Protein AF-A0A7V2WH42-F1 (afdb_monomer_lite)

Secondary structure (DSSP, 8-state):
-HHHHHHHHHHHHHHTT---------------EEEEEEEEEEETTEEEEEEEEEEEEEEE-TTS-EEEEEEE-

pLDDT: mean 84.08, std 13.35, range [56.47, 98.44]

Sequence (73 aa):
MKRLLKPVLIVGLYTLTITPSIQARDRHLEPQSQVVTHHKTTVNGKAFGYTATAGTQPVWDKDGKTIAALFYT

Foldseek 3Di:
DVVVVVVVVVVVVVVVPDDDDPDDDDPQDDAKDKDKDKDWDADPNDIDIDIDMWIWHFDADPVRGGPDIDIDD

Structure (mmCIF, N/CA/C/O backbone):
data_AF-A0A7V2WH42-F1
#
_entry.id   AF-A0A7V2WH42-F1
#
loop_
_atom_site.group_PDB
_atom_site.id
_atom_site.type_symbol
_atom_site.label_atom_id
_atom_site.label_alt_id
_atom_s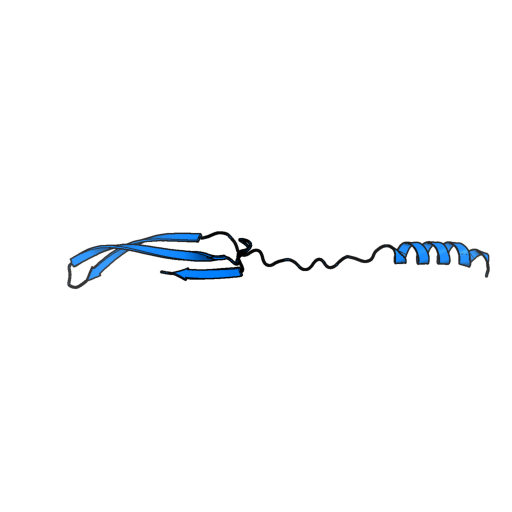ite.label_comp_id
_atom_site.label_asym_id
_atom_site.label_entity_id
_atom_site.label_seq_id
_atom_site.pdbx_PDB_ins_code
_atom_site.Cartn_x
_atom_site.Cartn_y
_atom_site.Cartn_z
_atom_site.occupancy
_atom_site.B_iso_or_equiv
_atom_site.auth_seq_id
_atom_site.auth_comp_id
_atom_site.auth_asym_id
_atom_site.auth_atom_id
_atom_site.pdbx_PDB_model_num
ATOM 1 N N . MET A 1 1 ? 58.218 25.151 -30.584 1.00 59.59 1 MET A N 1
ATOM 2 C CA . MET A 1 1 ? 56.791 24.737 -30.588 1.00 59.59 1 MET A CA 1
ATOM 3 C C . MET A 1 1 ? 56.571 23.213 -30.598 1.00 59.59 1 MET A C 1
ATOM 5 O O . MET A 1 1 ? 55.644 22.755 -29.952 1.00 59.59 1 MET A O 1
ATOM 9 N N . LYS A 1 2 ? 57.423 22.387 -31.233 1.00 56.47 2 LYS A N 1
ATOM 10 C CA . LYS A 1 2 ? 57.207 20.921 -31.357 1.00 56.47 2 LYS A CA 1
ATOM 11 C C . LYS A 1 2 ? 57.352 20.094 -30.055 1.00 56.47 2 LYS A C 1
ATOM 13 O O . LYS A 1 2 ? 56.863 18.972 -29.995 1.00 56.47 2 LYS A O 1
ATOM 18 N N . ARG A 1 3 ? 58.005 20.631 -29.010 1.00 60.78 3 ARG A N 1
ATOM 19 C CA . ARG A 1 3 ? 58.251 19.942 -27.719 1.00 60.78 3 ARG A CA 1
ATOM 20 C C . ARG A 1 3 ? 57.034 19.885 -26.784 1.00 60.78 3 ARG A C 1
ATOM 22 O O . ARG A 1 3 ? 56.943 18.962 -25.988 1.00 60.78 3 ARG A O 1
ATOM 29 N N . LEU A 1 4 ? 56.101 20.828 -26.917 1.00 63.00 4 LEU A N 1
ATOM 30 C CA . LEU A 1 4 ? 54.865 20.892 -26.122 1.00 63.00 4 LEU A CA 1
ATOM 31 C C . LEU A 1 4 ? 53.678 20.202 -26.814 1.00 63.00 4 LEU A C 1
ATOM 33 O O . LEU A 1 4 ? 52.661 19.953 -26.184 1.00 63.00 4 LEU A O 1
ATOM 37 N N . LEU A 1 5 ? 53.817 19.841 -28.094 1.00 69.69 5 LEU A N 1
ATOM 38 C CA . LEU A 1 5 ? 52.736 19.256 -28.886 1.00 69.69 5 LEU A CA 1
ATOM 39 C C . LEU A 1 5 ? 52.417 17.811 -28.471 1.00 69.69 5 LEU A C 1
ATOM 41 O O . LEU A 1 5 ? 51.256 17.437 -28.428 1.00 69.69 5 LEU A O 1
ATOM 45 N N . LYS A 1 6 ? 53.434 17.012 -28.118 1.00 64.62 6 LYS A N 1
ATOM 46 C CA . LYS A 1 6 ? 53.279 15.602 -27.715 1.00 64.62 6 LYS A CA 1
ATOM 47 C C . LYS A 1 6 ? 52.480 15.405 -26.412 1.00 64.62 6 LYS A C 1
ATOM 49 O O . LYS A 1 6 ? 51.557 14.598 -26.440 1.00 64.62 6 LYS A O 1
ATOM 54 N N . PRO A 1 7 ? 52.761 16.115 -25.299 1.00 69.00 7 PRO A N 1
ATOM 55 C CA . PRO A 1 7 ? 51.954 15.973 -24.085 1.00 69.00 7 PRO A CA 1
ATOM 56 C C . PRO A 1 7 ? 50.532 16.517 -24.270 1.00 69.00 7 PRO A C 1
ATOM 58 O O . PRO A 1 7 ? 49.600 15.924 -23.747 1.00 69.00 7 PRO A O 1
ATOM 61 N N . VAL A 1 8 ? 50.339 17.569 -25.075 1.00 76.44 8 VAL A N 1
ATOM 62 C CA . VAL A 1 8 ? 48.999 18.089 -25.409 1.00 76.44 8 VAL A CA 1
ATOM 63 C C . VAL A 1 8 ? 48.190 17.073 -26.224 1.00 76.44 8 VAL A C 1
ATOM 65 O O . VAL A 1 8 ? 47.008 16.885 -25.956 1.00 76.44 8 VAL A O 1
ATOM 68 N N . LEU A 1 9 ? 48.828 16.361 -27.159 1.00 73.94 9 LEU A N 1
ATOM 69 C CA . LEU A 1 9 ? 48.189 15.290 -27.933 1.00 73.94 9 LEU A CA 1
ATOM 70 C C . LEU A 1 9 ? 47.830 14.078 -27.061 1.00 73.94 9 LEU A C 1
ATOM 72 O O . LEU A 1 9 ? 46.765 13.500 -27.237 1.00 73.94 9 LEU A O 1
ATOM 76 N N . ILE A 1 10 ? 48.685 13.719 -26.097 1.00 73.12 10 ILE A N 1
ATOM 77 C CA . ILE A 1 10 ? 48.431 12.609 -25.163 1.00 73.12 10 ILE A CA 1
ATOM 78 C C . ILE A 1 10 ? 47.311 12.963 -24.178 1.00 73.12 10 ILE A C 1
ATOM 80 O O . ILE A 1 10 ? 46.417 12.152 -23.962 1.00 73.12 10 ILE A O 1
ATOM 84 N N . VAL A 1 11 ? 47.314 14.177 -23.622 1.00 72.81 11 VAL A N 1
ATOM 85 C CA . VAL A 1 11 ? 46.253 14.646 -22.715 1.00 72.81 11 VAL A CA 1
ATOM 86 C C . VAL A 1 11 ? 44.919 14.766 -23.455 1.00 72.81 11 VAL A C 1
ATOM 88 O O . VAL A 1 11 ? 43.902 14.322 -22.934 1.00 72.81 11 VAL A O 1
ATOM 91 N N . GLY A 1 12 ? 44.924 15.277 -24.691 1.00 68.12 12 GLY A N 1
ATOM 92 C CA . GLY A 1 12 ? 43.727 15.331 -25.535 1.00 68.12 12 GLY A CA 1
ATOM 93 C C . GLY A 1 12 ? 43.193 13.953 -25.945 1.00 68.12 12 GLY A C 1
ATOM 94 O O . GLY A 1 12 ? 41.986 13.785 -26.085 1.00 68.12 12 GLY A O 1
ATOM 95 N N . LEU A 1 13 ? 44.064 12.948 -26.097 1.00 68.88 13 LEU A N 1
ATOM 96 C CA . LEU A 1 13 ? 43.657 11.565 -26.370 1.00 68.88 13 LEU A CA 1
ATOM 97 C C . LEU A 1 13 ? 43.091 10.872 -25.117 1.00 68.88 13 LEU A C 1
ATOM 99 O O . LEU A 1 13 ? 42.195 10.039 -25.230 1.00 68.88 13 LEU A O 1
ATOM 103 N N . TYR A 1 14 ? 43.575 11.239 -23.926 1.00 65.31 14 TYR A N 1
ATOM 104 C CA . TYR A 1 14 ? 43.124 10.671 -22.651 1.00 65.31 14 TYR A CA 1
ATOM 105 C C . TYR A 1 14 ? 41.757 11.209 -22.200 1.00 65.31 14 TYR A C 1
ATOM 107 O O . TYR A 1 14 ? 41.010 10.504 -21.530 1.00 65.31 14 TYR A O 1
ATOM 115 N N . THR A 1 15 ? 41.387 12.436 -22.580 1.00 63.38 15 THR A N 1
ATOM 116 C CA . THR A 1 15 ? 40.065 13.007 -22.259 1.00 63.38 15 THR A CA 1
ATOM 117 C C . THR A 1 15 ? 38.946 12.520 -23.183 1.00 63.38 15 THR A C 1
ATOM 119 O O . THR A 1 15 ? 37.777 12.646 -22.827 1.00 63.38 15 THR A O 1
ATOM 122 N N . LEU A 1 16 ? 39.272 11.930 -24.339 1.00 65.00 16 LEU A N 1
ATOM 123 C CA . LEU A 1 16 ? 38.285 11.447 -25.313 1.00 65.00 16 LEU A CA 1
ATOM 124 C C . LEU A 1 16 ? 37.647 10.099 -24.922 1.00 65.00 16 LEU A C 1
ATOM 126 O O . LEU A 1 16 ? 36.599 9.736 -25.450 1.00 65.00 16 LEU A O 1
ATOM 130 N N . THR A 1 17 ? 38.248 9.350 -23.995 1.00 65.06 17 THR A N 1
ATOM 131 C CA . THR A 1 17 ? 37.809 7.988 -23.640 1.00 65.06 17 THR A CA 1
ATOM 132 C C . THR A 1 17 ? 36.818 7.927 -22.478 1.00 65.06 17 THR A C 1
ATOM 134 O O . THR A 1 17 ? 36.238 6.870 -22.238 1.00 65.06 17 THR A O 1
ATOM 137 N N . ILE A 1 18 ? 36.565 9.036 -21.776 1.00 73.62 18 ILE A N 1
ATOM 138 C CA . ILE A 1 18 ? 35.656 9.066 -20.622 1.00 73.62 18 ILE A CA 1
ATOM 139 C C . ILE A 1 18 ? 34.348 9.747 -21.031 1.00 73.62 18 ILE A C 1
ATOM 141 O O . ILE A 1 18 ? 34.086 10.896 -20.681 1.00 73.62 18 ILE A O 1
ATOM 145 N N . THR A 1 19 ? 33.508 9.039 -21.789 1.00 71.94 19 THR A N 1
ATOM 146 C CA . THR A 1 19 ? 32.094 9.421 -21.908 1.00 71.94 19 THR A CA 1
ATOM 147 C C . THR A 1 19 ? 31.310 8.707 -20.807 1.00 71.94 19 THR A C 1
ATOM 149 O O . THR A 1 19 ? 31.272 7.475 -20.782 1.00 71.94 19 THR A O 1
ATOM 152 N N . PRO A 1 20 ? 30.700 9.426 -19.848 1.00 73.69 20 PRO A N 1
ATOM 153 C CA . PRO A 1 20 ? 29.797 8.788 -18.907 1.00 73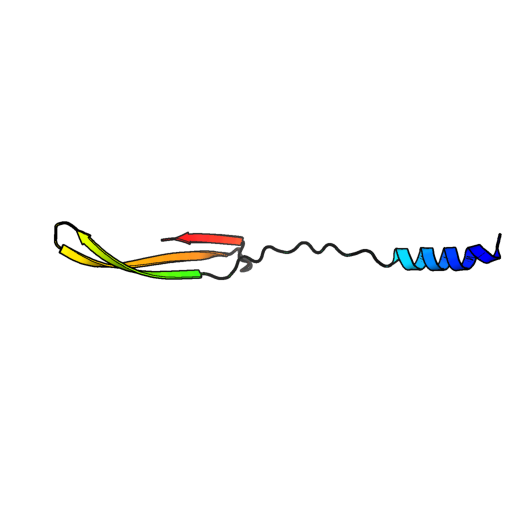.69 20 PRO A CA 1
ATOM 154 C C . PRO A 1 20 ? 28.563 8.310 -19.678 1.00 73.69 20 PRO A C 1
ATOM 156 O O . PRO A 1 20 ? 27.846 9.104 -20.287 1.00 73.69 20 PRO A O 1
ATOM 159 N N . SER A 1 21 ? 28.315 7.002 -19.664 1.00 76.81 21 SER A N 1
ATOM 160 C CA . SER A 1 21 ? 27.065 6.452 -20.180 1.00 76.81 21 SER A CA 1
ATOM 161 C C . SER A 1 21 ? 25.933 6.825 -19.220 1.00 76.81 21 SER A C 1
ATOM 163 O O . SER A 1 21 ? 25.901 6.410 -18.063 1.00 76.81 21 SER A O 1
ATOM 165 N N . ILE A 1 22 ? 25.001 7.659 -19.683 1.00 78.00 22 ILE A N 1
ATOM 166 C CA . ILE A 1 22 ? 23.771 7.946 -18.943 1.00 78.00 22 ILE A CA 1
ATOM 167 C C . ILE A 1 22 ? 22.851 6.744 -19.151 1.00 78.00 22 ILE A C 1
ATOM 169 O O . ILE A 1 22 ? 22.128 6.660 -20.142 1.00 78.00 22 ILE A O 1
ATOM 173 N N . GLN A 1 23 ? 22.906 5.778 -18.238 1.00 79.38 23 GLN A N 1
ATOM 174 C CA . GLN A 1 23 ? 21.927 4.697 -18.209 1.00 79.38 23 GLN A CA 1
ATOM 175 C C . GLN A 1 23 ? 20.583 5.274 -17.753 1.00 79.38 23 GLN A C 1
ATOM 177 O O . GLN A 1 23 ? 20.466 5.809 -16.648 1.00 79.38 23 GLN A O 1
ATOM 182 N N . ALA A 1 24 ? 19.558 5.174 -18.600 1.00 75.81 24 ALA A N 1
ATOM 183 C CA . ALA A 1 24 ? 18.191 5.433 -18.177 1.00 75.81 24 ALA A CA 1
ATOM 184 C C . ALA A 1 24 ? 17.830 4.421 -17.081 1.00 75.81 24 ALA A C 1
ATOM 186 O O . ALA A 1 24 ? 17.930 3.212 -17.283 1.00 75.81 24 ALA A O 1
ATOM 187 N N . ARG A 1 25 ? 17.456 4.912 -15.896 1.00 69.06 25 ARG A N 1
ATOM 188 C CA . ARG A 1 25 ? 16.957 4.046 -14.827 1.00 69.06 25 ARG A CA 1
ATOM 189 C C . ARG A 1 25 ? 15.545 3.618 -15.194 1.00 69.06 25 ARG A C 1
ATOM 191 O O . ARG A 1 25 ? 14.635 4.447 -15.188 1.00 69.06 25 ARG A O 1
ATOM 198 N N . ASP A 1 26 ? 15.375 2.334 -15.488 1.00 70.75 26 ASP A N 1
ATOM 199 C CA . ASP A 1 26 ? 14.050 1.732 -15.542 1.00 70.75 26 ASP A CA 1
ATOM 200 C C . ASP A 1 26 ? 13.379 1.963 -14.185 1.00 70.75 26 ASP A C 1
ATOM 202 O O . ASP A 1 26 ? 13.933 1.642 -13.129 1.00 70.75 26 ASP A O 1
ATOM 206 N N . ARG A 1 27 ? 12.194 2.582 -14.206 1.00 69.75 27 ARG A N 1
ATOM 207 C CA . ARG A 1 27 ? 11.358 2.694 -13.013 1.00 69.75 27 ARG A CA 1
ATOM 208 C C . ARG A 1 27 ? 10.856 1.295 -12.688 1.00 69.75 27 ARG A C 1
ATOM 210 O O . ARG A 1 27 ? 9.872 0.840 -13.261 1.00 69.75 27 ARG A O 1
ATOM 217 N N . HIS A 1 28 ? 11.576 0.613 -11.805 1.00 70.56 28 HIS A N 1
ATOM 218 C CA . HIS A 1 28 ? 11.125 -0.638 -11.220 1.00 70.56 28 HIS A CA 1
ATOM 219 C C . HIS A 1 28 ? 9.874 -0.328 -10.391 1.00 70.56 28 HIS A C 1
ATOM 221 O O . HIS A 1 28 ? 9.927 0.458 -9.446 1.00 70.56 28 HIS A O 1
ATOM 227 N N . LEU A 1 29 ? 8.737 -0.895 -10.788 1.00 71.94 29 LEU A N 1
ATOM 228 C CA . LEU A 1 29 ? 7.526 -0.875 -9.978 1.00 71.94 29 LEU A CA 1
ATOM 229 C C . LEU A 1 29 ? 7.641 -2.006 -8.964 1.00 71.94 29 LEU A C 1
ATOM 231 O O . LEU A 1 29 ? 7.696 -3.170 -9.357 1.00 71.94 29 LEU A O 1
ATOM 235 N N . GLU A 1 30 ? 7.761 -1.639 -7.690 1.00 68.12 30 GLU A N 1
ATOM 236 C CA . GLU A 1 30 ? 7.909 -2.584 -6.583 1.00 68.12 30 GLU A CA 1
ATOM 237 C C . GLU A 1 30 ? 6.814 -3.672 -6.602 1.00 68.12 30 GLU A C 1
ATOM 239 O O . GLU A 1 30 ? 5.702 -3.431 -7.094 1.00 68.12 30 GLU A O 1
ATOM 244 N N . PRO A 1 31 ? 7.102 -4.869 -6.054 1.00 67.81 31 PRO A N 1
ATOM 245 C CA . PRO A 1 31 ? 6.120 -5.933 -5.900 1.00 67.81 31 PRO A CA 1
ATOM 246 C C . PRO A 1 31 ? 4.897 -5.481 -5.098 1.00 67.81 31 PRO A C 1
ATOM 248 O O . PRO A 1 31 ? 4.923 -4.473 -4.393 1.00 67.81 31 PRO A O 1
ATOM 251 N N . GLN A 1 32 ? 3.826 -6.274 -5.193 1.00 84.94 32 GLN A N 1
ATOM 252 C CA . GLN A 1 32 ? 2.587 -6.064 -4.444 1.00 84.94 32 GLN A CA 1
ATOM 253 C C . GLN A 1 32 ? 2.849 -5.649 -2.988 1.00 84.94 32 GLN A C 1
ATOM 255 O O . GLN A 1 32 ? 3.725 -6.204 -2.320 1.00 84.94 32 GLN A O 1
ATOM 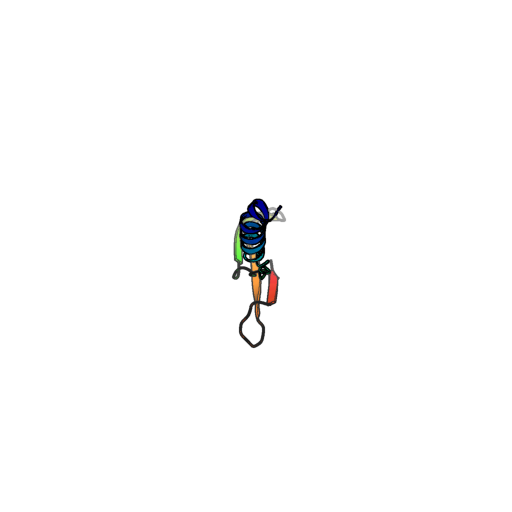260 N N . SER A 1 33 ? 2.050 -4.715 -2.483 1.00 91.44 33 SER A N 1
ATOM 261 C CA . SER A 1 33 ? 2.113 -4.298 -1.083 1.00 91.44 33 SER A CA 1
ATOM 262 C C . SER A 1 33 ? 0.733 -4.347 -0.448 1.00 91.44 33 SER A C 1
ATOM 264 O O . SER A 1 33 ? -0.280 -4.155 -1.122 1.00 91.44 33 SER A O 1
ATOM 266 N N . GLN A 1 34 ? 0.688 -4.613 0.855 1.00 95.31 34 GLN A N 1
ATOM 267 C CA . GLN A 1 34 ? -0.540 -4.562 1.632 1.00 95.31 34 GLN A CA 1
ATOM 268 C C . GLN A 1 34 ? -0.235 -4.065 3.043 1.00 95.31 34 GLN A C 1
ATOM 270 O O . GLN A 1 34 ? 0.715 -4.510 3.685 1.00 95.31 34 GLN A O 1
ATOM 275 N N . VAL A 1 35 ? -1.077 -3.159 3.527 1.00 97.25 35 VAL A N 1
ATOM 276 C CA . VAL A 1 35 ? -1.094 -2.670 4.900 1.00 97.25 35 VAL A CA 1
ATOM 277 C C . VAL A 1 35 ? -2.431 -3.059 5.513 1.00 97.25 35 VAL A C 1
ATOM 279 O O . VAL A 1 35 ? -3.490 -2.702 4.997 1.00 97.25 35 VAL A O 1
ATOM 282 N N . VAL A 1 36 ? -2.374 -3.790 6.624 1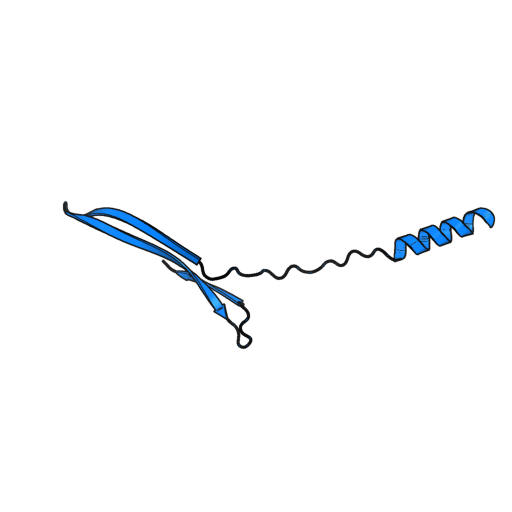.00 98.00 36 VAL A N 1
ATOM 283 C CA . VAL A 1 36 ? -3.545 -4.188 7.411 1.00 98.00 36 VAL A CA 1
ATOM 284 C C . VAL A 1 36 ? -3.540 -3.404 8.714 1.00 98.00 36 VAL A C 1
ATOM 286 O O . VAL A 1 36 ? -2.539 -3.370 9.428 1.00 98.00 36 VAL A O 1
ATOM 289 N N . THR A 1 37 ? -4.664 -2.771 9.030 1.00 98.44 37 THR A N 1
ATOM 290 C CA . THR A 1 37 ? -4.850 -2.019 10.274 1.00 98.44 37 THR A CA 1
ATOM 291 C C . THR A 1 37 ? -6.114 -2.478 10.986 1.00 98.44 37 THR A C 1
ATOM 293 O O . THR A 1 37 ? -7.097 -2.874 10.358 1.00 98.44 37 THR A O 1
ATOM 296 N N . HIS A 1 38 ? -6.085 -2.438 12.315 1.00 98.44 38 HIS A N 1
ATOM 297 C CA . HIS A 1 38 ? -7.203 -2.834 13.164 1.00 98.44 38 HIS A CA 1
ATOM 298 C C . HIS A 1 38 ? -7.734 -1.618 13.907 1.00 98.44 38 HIS A C 1
ATOM 300 O O . HIS A 1 38 ? -6.967 -0.868 14.509 1.00 98.44 38 HIS A O 1
ATOM 306 N N . HIS A 1 39 ? -9.052 -1.454 13.890 1.00 98.31 39 HIS A N 1
ATOM 307 C CA . HIS A 1 39 ? -9.738 -0.297 14.451 1.00 98.31 39 HIS A CA 1
ATOM 308 C C . HIS A 1 39 ? -10.942 -0.734 15.275 1.00 98.31 39 HIS A C 1
ATOM 310 O O . HIS A 1 39 ? -11.449 -1.851 15.148 1.00 98.31 39 HIS A O 1
ATOM 316 N N . LYS A 1 40 ? -11.437 0.171 16.116 1.00 98.31 40 LYS A N 1
ATOM 317 C CA . LYS A 1 40 ? -12.672 -0.009 16.879 1.00 98.31 40 LYS A CA 1
ATOM 318 C C . LYS A 1 40 ? -13.463 1.287 16.854 1.00 98.31 40 LYS A C 1
ATOM 320 O O . LYS A 1 40 ? -12.890 2.358 17.029 1.00 98.31 40 LYS A O 1
ATOM 325 N N . THR A 1 41 ? 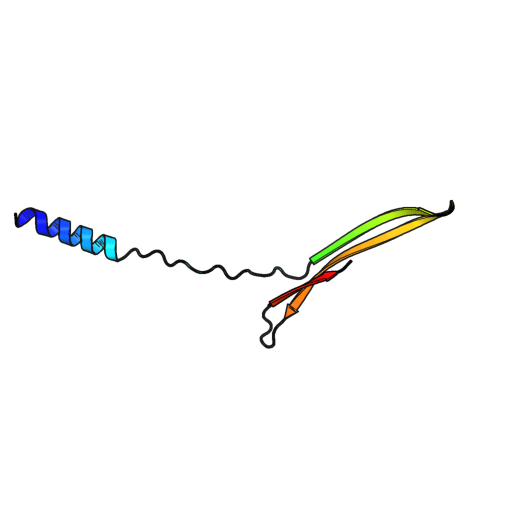-14.769 1.187 16.646 1.00 97.62 41 THR A N 1
ATOM 326 C CA . THR A 1 41 ? -15.674 2.338 16.652 1.00 97.62 41 THR A CA 1
ATOM 327 C C . THR A 1 41 ? -16.977 2.005 17.368 1.00 97.62 41 THR A C 1
ATOM 329 O O . THR A 1 41 ? -17.271 0.839 17.634 1.00 97.62 41 THR A O 1
ATOM 332 N N . THR A 1 42 ? -17.751 3.037 17.684 1.00 98.31 42 THR A N 1
ATOM 333 C CA . THR A 1 42 ? -19.090 2.925 18.259 1.00 98.31 42 THR A CA 1
ATOM 334 C C . THR A 1 42 ? -20.076 3.609 17.322 1.00 98.31 42 THR A C 1
ATOM 336 O O . THR A 1 42 ? -19.975 4.812 17.099 1.00 98.31 42 THR A O 1
ATOM 339 N N . VAL A 1 43 ? -21.047 2.860 16.796 1.00 97.62 43 VAL A N 1
ATOM 340 C CA . VAL A 1 43 ? -22.136 3.393 15.955 1.00 97.62 43 VAL A CA 1
ATOM 341 C C . VAL A 1 43 ? -23.457 3.060 16.629 1.00 97.62 43 VAL A C 1
ATOM 343 O O . VAL A 1 43 ? -23.670 1.920 17.042 1.00 97.62 43 VAL A O 1
ATOM 346 N N . ASN A 1 44 ? -24.335 4.055 16.782 1.00 97.38 44 ASN A N 1
ATOM 347 C CA . ASN A 1 44 ? -25.624 3.912 17.472 1.00 97.38 44 ASN A CA 1
ATOM 348 C C . ASN A 1 44 ? -25.492 3.272 18.871 1.00 97.38 44 ASN A C 1
ATOM 350 O O . ASN A 1 44 ? -26.266 2.395 19.244 1.00 97.38 44 ASN A O 1
ATOM 354 N N . GLY A 1 45 ? -24.460 3.659 19.628 1.00 97.56 45 GLY A N 1
ATOM 355 C CA . GLY A 1 45 ? -24.192 3.132 20.972 1.00 97.56 45 GLY A CA 1
ATOM 356 C C . GLY A 1 45 ? -23.600 1.716 21.021 1.00 97.56 45 GLY A C 1
ATOM 357 O O . GLY A 1 45 ? -23.256 1.249 22.105 1.00 97.56 45 GLY A O 1
ATOM 358 N N . LYS A 1 46 ? -23.418 1.036 19.880 1.00 98.12 46 LYS A N 1
ATOM 359 C CA . LYS A 1 46 ? -22.811 -0.300 19.814 1.00 98.12 46 LYS A CA 1
ATOM 360 C C . LYS A 1 46 ? -21.359 -0.227 19.354 1.00 98.12 46 LYS A C 1
ATOM 362 O O . LYS A 1 46 ? -21.075 0.227 18.247 1.00 98.12 46 LYS A O 1
ATOM 367 N N . ALA A 1 47 ? -20.450 -0.722 20.192 1.00 97.88 47 ALA A N 1
ATOM 368 C CA . ALA A 1 47 ? -19.037 -0.833 19.854 1.00 97.88 47 ALA A CA 1
ATOM 369 C C . ALA A 1 47 ? -18.767 -2.076 18.994 1.00 97.88 47 ALA A C 1
ATOM 371 O O . ALA A 1 47 ? -19.197 -3.179 19.340 1.00 97.88 47 ALA A O 1
ATOM 372 N N . PHE A 1 48 ? -18.010 -1.916 17.912 1.00 98.06 48 PHE A N 1
ATOM 373 C CA . PHE A 1 48 ? -17.506 -3.024 17.104 1.00 98.06 48 PHE A CA 1
ATOM 374 C C . PHE A 1 48 ? -16.104 -2.725 16.566 1.00 98.06 48 PHE A C 1
ATOM 376 O O . PHE A 1 48 ? -15.724 -1.574 16.345 1.00 98.06 48 PHE A O 1
ATOM 383 N N . GLY A 1 49 ? -15.314 -3.786 16.413 1.00 98.25 49 GLY A N 1
ATOM 384 C CA . GLY A 1 49 ? -14.020 -3.736 15.740 1.00 98.25 49 GLY A CA 1
ATOM 385 C C . GLY A 1 49 ? -14.176 -3.934 14.236 1.00 98.25 49 GLY A C 1
ATOM 386 O O . GLY A 1 49 ? -15.125 -4.584 13.799 1.00 98.25 49 GLY A O 1
ATOM 387 N N . TYR A 1 50 ? -13.242 -3.402 13.456 1.00 97.81 50 TYR A N 1
ATOM 388 C CA . TYR A 1 50 ? -13.119 -3.693 12.030 1.00 97.81 50 TYR A CA 1
ATOM 389 C C . TYR A 1 50 ? -11.649 -3.714 11.609 1.00 97.81 50 TYR A C 1
ATOM 391 O O . TYR A 1 50 ? -10.782 -3.130 12.264 1.00 97.81 50 TYR A O 1
ATOM 399 N N . THR A 1 51 ? -11.383 -4.401 10.506 1.00 98.31 51 THR A N 1
ATOM 400 C CA . THR A 1 51 ? -10.069 -4.452 9.869 1.00 98.31 51 THR A CA 1
ATOM 401 C C . THR A 1 51 ? -10.151 -3.704 8.550 1.00 98.31 51 THR A C 1
ATOM 403 O O . THR A 1 51 ? -11.080 -3.930 7.778 1.00 98.31 51 THR A O 1
ATOM 406 N N . ALA A 1 52 ? -9.198 -2.807 8.315 1.00 98.00 52 ALA A N 1
ATOM 407 C CA . ALA A 1 52 ? -9.056 -2.084 7.060 1.00 98.00 52 ALA A CA 1
ATOM 408 C C . ALA A 1 52 ? -7.756 -2.507 6.377 1.00 98.00 52 ALA A C 1
ATOM 410 O O . ALA A 1 52 ? -6.705 -2.590 7.025 1.00 98.00 52 ALA A O 1
ATOM 411 N N . THR A 1 53 ? -7.838 -2.759 5.075 1.00 97.94 53 THR A N 1
ATOM 412 C CA . THR A 1 53 ? -6.732 -3.276 4.276 1.00 97.94 53 THR A CA 1
ATOM 413 C C . THR A 1 53 ? -6.569 -2.418 3.037 1.00 97.94 53 THR A C 1
ATOM 415 O O . THR A 1 53 ? -7.465 -2.390 2.208 1.00 97.94 53 THR A O 1
ATOM 418 N N . ALA A 1 54 ? -5.421 -1.764 2.886 1.00 97.19 54 ALA A N 1
ATOM 419 C CA . ALA A 1 54 ? -5.081 -1.010 1.682 1.00 97.19 54 ALA A CA 1
ATOM 420 C C . ALA A 1 54 ? -3.811 -1.577 1.054 1.00 97.19 54 ALA A C 1
ATOM 422 O O . ALA A 1 54 ? -2.919 -2.046 1.764 1.00 97.19 54 ALA A O 1
ATOM 423 N N . GLY A 1 55 ? -3.706 -1.542 -0.268 1.00 95.25 55 GLY A N 1
ATOM 424 C CA . GLY A 1 55 ? -2.568 -2.143 -0.945 1.00 95.25 55 GLY A CA 1
ATOM 425 C C . GLY A 1 55 ? -2.448 -1.789 -2.414 1.00 95.25 55 GLY A C 1
ATOM 426 O O . GLY A 1 55 ? -3.240 -1.031 -2.974 1.00 95.25 55 GLY A O 1
ATOM 427 N N . THR A 1 56 ? -1.424 -2.362 -3.036 1.00 94.75 56 THR A N 1
ATOM 428 C CA . THR A 1 56 ? -1.161 -2.263 -4.469 1.00 94.75 56 THR A CA 1
ATOM 429 C C . THR A 1 56 ? -1.002 -3.649 -5.078 1.00 94.75 56 THR A C 1
ATOM 431 O O . THR A 1 56 ? -0.341 -4.516 -4.506 1.00 94.75 56 THR A O 1
ATOM 434 N N . GLN A 1 57 ? -1.580 -3.854 -6.259 1.00 93.62 57 GLN A N 1
ATOM 435 C CA . GLN A 1 57 ? -1.423 -5.071 -7.046 1.00 93.62 57 GLN A CA 1
ATOM 436 C C . GLN A 1 57 ? -0.789 -4.740 -8.404 1.00 93.62 57 GLN A C 1
ATOM 438 O O . GLN A 1 57 ? -1.302 -3.873 -9.110 1.00 93.62 57 GLN A O 1
ATOM 443 N N . PRO A 1 58 ? 0.308 -5.399 -8.804 1.00 92.56 58 PRO A N 1
ATOM 444 C CA . PRO A 1 58 ? 0.922 -5.174 -10.110 1.00 92.56 58 PRO A CA 1
ATOM 445 C C . PRO A 1 58 ? -0.007 -5.570 -11.269 1.00 92.56 58 PRO A C 1
ATOM 447 O O . PRO A 1 58 ? -0.785 -6.519 -11.181 1.00 92.56 58 PRO A O 1
ATOM 450 N N . VAL A 1 59 ? 0.108 -4.833 -12.372 1.00 91.75 59 VAL A N 1
ATOM 451 C CA . VAL A 1 59 ? -0.483 -5.147 -13.677 1.00 91.75 59 VAL A CA 1
ATOM 452 C C . VAL A 1 59 ? 0.656 -5.563 -14.597 1.00 91.75 59 VAL A C 1
ATOM 454 O O . VAL A 1 59 ? 1.625 -4.816 -14.747 1.00 91.75 59 VAL A O 1
ATOM 457 N N . TRP A 1 60 ? 0.540 -6.740 -15.205 1.00 91.19 60 TRP A N 1
ATOM 458 C CA . TRP A 1 60 ? 1.580 -7.332 -16.046 1.00 91.19 60 TRP A CA 1
ATOM 459 C C . TRP A 1 60 ? 1.244 -7.220 -17.532 1.00 91.19 60 TRP A C 1
ATOM 461 O O . TRP A 1 60 ? 0.075 -7.285 -17.916 1.00 91.19 60 TRP A O 1
ATOM 471 N N . ASP A 1 61 ? 2.271 -7.077 -18.367 1.00 91.56 61 ASP A N 1
ATOM 472 C CA . ASP A 1 61 ? 2.151 -7.298 -19.807 1.00 91.56 61 ASP A CA 1
ATOM 473 C C . ASP A 1 61 ? 2.239 -8.794 -20.170 1.00 91.56 61 ASP A C 1
ATOM 475 O O . ASP A 1 61 ? 2.363 -9.673 -19.315 1.00 91.56 61 ASP A O 1
ATOM 479 N N . LYS A 1 62 ? 2.182 -9.085 -21.474 1.00 96.44 62 LYS A N 1
ATOM 480 C CA . LYS A 1 62 ? 2.268 -10.447 -22.022 1.00 96.44 62 LYS A CA 1
ATOM 481 C C . LYS A 1 62 ? 3.594 -11.167 -21.733 1.00 96.44 62 LYS A C 1
ATOM 483 O O . LYS A 1 62 ? 3.636 -12.389 -21.829 1.00 96.44 62 LYS A O 1
ATOM 488 N N . ASP A 1 63 ? 4.656 -10.427 -21.420 1.00 93.06 63 ASP A N 1
ATOM 489 C CA . ASP A 1 63 ? 6.000 -10.954 -21.170 1.00 93.06 63 ASP A CA 1
ATOM 490 C C . ASP A 1 63 ? 6.289 -11.056 -19.656 1.00 93.06 63 ASP A C 1
ATOM 492 O O . ASP A 1 63 ? 7.389 -11.429 -19.251 1.00 93.06 63 ASP A O 1
ATOM 496 N N . GLY A 1 64 ? 5.300 -10.743 -18.807 1.00 87.94 64 GLY A N 1
ATOM 497 C CA . GLY A 1 64 ? 5.407 -10.800 -17.350 1.00 87.94 64 GLY A CA 1
ATOM 498 C C . GLY A 1 64 ? 6.083 -9.579 -16.722 1.00 87.94 64 GLY A C 1
ATOM 499 O O . GLY A 1 64 ? 6.376 -9.600 -15.524 1.00 87.94 64 GLY A O 1
ATOM 500 N N . LYS A 1 65 ? 6.321 -8.501 -17.483 1.00 87.81 65 LYS A N 1
ATOM 501 C CA . LYS A 1 65 ? 6.864 -7.250 -16.937 1.00 87.81 65 LYS A CA 1
ATOM 502 C C . LYS A 1 65 ? 5.744 -6.461 -16.263 1.00 87.81 65 LYS A C 1
ATOM 504 O O . LYS A 1 65 ? 4.682 -6.248 -16.844 1.00 87.81 65 LYS A O 1
ATOM 509 N N . THR A 1 66 ? 5.985 -5.995 -15.038 1.00 89.38 66 THR A N 1
ATOM 510 C CA . THR A 1 66 ? 5.074 -5.060 -14.365 1.00 89.38 66 THR A CA 1
ATOM 511 C C . THR A 1 66 ? 5.052 -3.734 -15.125 1.00 89.38 66 THR A C 1
ATOM 513 O O . THR A 1 66 ? 6.083 -3.072 -15.252 1.00 89.38 66 THR A O 1
ATOM 516 N N . ILE A 1 67 ? 3.876 -3.340 -15.609 1.00 90.50 67 ILE A N 1
ATOM 517 C CA . ILE A 1 67 ? 3.662 -2.111 -16.390 1.00 90.50 67 ILE A CA 1
ATOM 518 C C . ILE A 1 67 ? 2.849 -1.049 -15.638 1.00 90.50 67 ILE A C 1
ATOM 520 O O . ILE A 1 67 ? 2.917 0.127 -15.987 1.00 90.50 67 ILE A O 1
ATOM 524 N N . ALA A 1 68 ? 2.105 -1.439 -14.598 1.00 90.75 68 ALA A N 1
ATOM 525 C CA . ALA A 1 68 ? 1.376 -0.533 -13.708 1.00 90.75 68 ALA A CA 1
ATOM 526 C C . ALA A 1 68 ? 1.112 -1.194 -12.341 1.00 90.75 68 ALA A C 1
ATOM 528 O O . ALA A 1 68 ? 1.437 -2.363 -12.140 1.00 90.75 68 ALA A O 1
ATOM 529 N N . ALA A 1 69 ? 0.499 -0.457 -11.412 1.00 91.88 69 ALA A N 1
ATOM 530 C CA . ALA A 1 69 ? -0.014 -0.990 -10.153 1.00 91.88 69 ALA A CA 1
ATOM 531 C C . ALA A 1 69 ? -1.437 -0.469 -9.886 1.00 91.88 69 ALA A C 1
ATOM 533 O O . ALA A 1 69 ? -1.696 0.728 -10.003 1.00 91.88 69 ALA A O 1
ATOM 534 N N . LEU A 1 70 ? -2.349 -1.371 -9.523 1.00 93.12 70 LEU A N 1
ATOM 535 C CA . LEU A 1 70 ? -3.706 -1.083 -9.072 1.00 93.12 70 LEU A CA 1
ATOM 536 C C . LEU A 1 70 ? -3.701 -0.832 -7.565 1.00 93.12 70 LEU A C 1
ATOM 538 O O . LEU A 1 70 ? -3.310 -1.710 -6.804 1.00 93.12 70 LEU A O 1
ATOM 542 N N . PHE A 1 71 ? -4.171 0.333 -7.136 1.00 94.25 71 PHE A N 1
ATOM 543 C CA . PHE A 1 71 ? -4.401 0.631 -5.724 1.00 94.25 71 PHE A CA 1
ATOM 544 C C . PHE A 1 71 ? -5.802 0.175 -5.281 1.00 94.25 71 PHE A C 1
ATOM 546 O O . PHE A 1 71 ? -6.769 0.409 -6.008 1.00 94.25 71 PHE A O 1
ATOM 553 N N . TYR A 1 72 ? -5.914 -0.439 -4.098 1.00 94.06 72 TYR A N 1
ATOM 554 C CA . TYR A 1 72 ? -7.186 -0.866 -3.495 1.00 94.06 72 TYR A CA 1
ATOM 555 C C . TYR A 1 72 ? -7.244 -0.567 -1.988 1.00 94.06 72 TYR A C 1
ATOM 557 O O . TYR A 1 72 ? -6.202 -0.410 -1.345 1.00 94.06 72 TYR A O 1
ATOM 565 N N . THR A 1 73 ? -8.464 -0.499 -1.439 1.00 95.12 73 THR A N 1
ATOM 566 C CA . THR A 1 73 ? -8.773 -0.287 -0.013 1.00 95.12 73 THR A CA 1
ATOM 567 C C . THR A 1 73 ? -10.056 -0.997 0.407 1.00 95.12 73 THR A C 1
ATOM 569 O O . THR A 1 73 ? -10.840 -1.362 -0.497 1.00 95.12 73 THR A O 1
#

Radius of gyration: 29.85 Å; chains: 1; bounding box: 84×36×52 Å

=== Feature glossary ===
The record interleaves many kinds of information about one protein. Here is each kind framed as the question it answers.

Q: What are the backbone torsion angles?
A: φ (phi) and ψ (psi) are the two rotatable backbone dihedrals per residue: φ is the C(i-1)–N–Cα–C torsion, ψ is the N–Cα–C–N(i+1) torsion, both in degrees on (−180°, 180°]. α-helical residues cluster near (−60°, −45°); β-strand residues near (−120°, +130°). A Ramachandran plot is simply a scatter of (φ, ψ) for every residue.

Q: What is the amino-acid chain?
A: This is the polypeptide sequence — one letter per residue, N-terminus first. Length ranges from a few dozen residues for small domains to over a thousand for large multi-domain proteins.

Q: How mobile is each atom in the crystal?
A: For experimental (PDB) structures, the B-factor (temperature factor) quantifies the positional spread of each atom in the crystal — a combination of thermal vibration and static disorder — in units of Å². High B-factors mark flexible loops or poorly resolved regions; low B-factors mark the rigid, well-ordered core.

Q: Are the domains correctly placed relative to each other?
A: Predicted Aligned Error (PAE) is an AlphaFold confidence matrix: entry (i, j) is the expected error in the position of residue j, in ångströms, when the prediction is superimposed on the true structure at residue i. Low PAE within a block of residues means that block is internally rigid and well-predicted; high PAE between two blocks means thei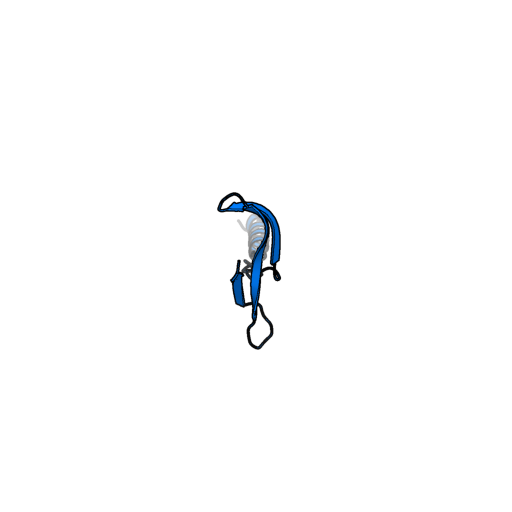r relative placement is uncertain even if each block individually is confident.

Q: How confident is the AlphaFold model at each residue?
A: pLDDT is the predicted lDDT-Cα score: AlphaFold's confidence that the local environment of each residue (all inter-atomic distances within 15 Å) is correctly placed. It is a per-residue number between 0 and 100, with higher meaning more reliable.

Q: What family and function is it annotated with?
A: Functional annotations link the protein to curated databases. InterPro entries identify conserved domains and families by matching the sequence against member-database signatures (Pfam, PROSITE, CDD, …). Gene Ontology (GO) terms describe molecular function, biological process, and cellular component in a controlled vocabulary. CATH places the structure in a hierarchical fold classification (Class/Architecture/Topology/Homologous-superfamily). The organism is the source species.

Q: How big and how compact is the whole molecule?
A: Three whole-structure scalars: the radius of gyration (RMS distance of Cα from centroid, in Å), the count of Cα–Cα contacts (pairs closer than 8 Å and separated by more than four residues in sequence — i.e. tertiary, not local, contacts), and the bounding-box dimensions. Together they distinguish compact globular folds from extended fibres or disordered chains.

Q: What known structures does this most resemble?
A: The Foldseek neighbor list gives the closest experimentally determined structures in the PDB, ranked by structural alignment. TM-score near 1 means near-identical fold; near 0.3 means only rough topology match. This is how one finds what a novel AlphaFold prediction most resembles in the solved-structure universe.

Q: Which residues are buried vs exposed?
A: SASA measures how much of the protein is reachable by solvent. It is computed by rolling a water-sized probe over the atomic surface and summing the exposed area (Å²). Per-residue SASA distinguishes core (buried, low SASA) from surface (exposed, high SASA) residues; total SASA is a whole-molecule size measure.

Q: Which residues are in helices, strands, or loops?
A: Eight-state secondary structure (DSSP): H is the canonical α-helix, G the tighter 3₁₀-helix, I the wider π-helix; E/B are β-structure, T and S are turns and bends, and '-' is everything else. DSSP derives these from the pattern of main-chain N–H···O=C hydrogen bonds, not from the sequence.

Q: Where is each backbone atom in 3D?
A: Structure coordinates are given as an mmCIF _atom_site loop: one row per atom with element, residue name, chain id, sequence number, and x/y/z position in Å. Only the four main-chain atoms per residue are included here; side chains are omitted to keep the record compact.

Q: What if only a Cα trace is available?
A: Three-state secondary structure (P-SEA) collapses the eight DSSP classes into helix (a), strand (b), and coil (c). P-SEA assigns these from Cα geometry alone — distances and angles — without requiring backbone oxygens, so it works on any Cα trace.

Q: What do the rendered images show?
A: The six renders are orthographic views along the three Cartesian axes in both directions. Representation (cartoon, sticks, or surface) and color scheme (sequence-rainbow or by-chain) vary across proteins so the training set covers all the common visualization conventions.

Q: What does the local fold look like, residue by residue?
A: Foldseek's 3Di representation compresses backbone geometry into a per-residue letter drawn from a learned twenty-state alphabet. It captures the tertiary interaction pattern around each residue — which residues are packed against it in space, regardless of where they are in sequence.

Q: What do the diagnostic plots show?
A: The contact map is a binary N×N matrix image: pixel (i, j) is dark where Cα_i and Cα_j are within 8 Å and |i−j|>4. Because the |i−j|>4 filter removes local helical contacts, off-diagonal stripes parallel to the main diagonal indicate parallel β-sheets; stripes perpendicular to it indicate antiparallel β-sheets. The Ramachandran plot scatters every residue's (φ, ψ) pair against the sterically allowed regions. The PAE heatmap renders the predicted-aligned-error matrix.